Protein AF-A0AAE3EH15-F1 (afdb_monomer_lite)

pLDDT: mean 87.04, std 11.22, range [34.66, 97.31]

Radius of gyration: 12.56 Å; chains: 1; bounding box: 31×31×28 Å

Organism: NCBI:txid156

Structure (mmCIF, N/CA/C/O backbone):
data_AF-A0AAE3EH15-F1
#
_entry.id   AF-A0AAE3EH15-F1
#
loop_
_atom_site.group_PDB
_atom_site.id
_atom_site.type_symbol
_atom_site.label_atom_id
_atom_site.label_alt_id
_atom_site.label_comp_id
_atom_site.label_asym_id
_atom_site.label_entity_id
_atom_site.label_seq_id
_atom_site.pdbx_PDB_ins_code
_atom_site.Cartn_x
_atom_site.Cartn_y
_atom_site.Cartn_z
_atom_site.occupancy
_atom_site.B_iso_or_equiv
_atom_site.auth_seq_id
_atom_site.auth_comp_id
_atom_site.auth_asym_id
_atom_site.auth_atom_id
_atom_site.pdbx_PDB_model_num
ATOM 1 N N . MET A 1 1 ? -5.203 -20.581 -11.872 1.00 34.66 1 MET A N 1
ATOM 2 C CA . MET A 1 1 ? -4.231 -19.476 -11.797 1.00 34.66 1 MET A CA 1
ATOM 3 C C . MET A 1 1 ? -4.783 -18.497 -10.783 1.00 34.66 1 MET A C 1
ATOM 5 O O . MET A 1 1 ? -5.777 -17.843 -11.060 1.00 34.66 1 MET A O 1
ATOM 9 N N . THR A 1 2 ? -4.277 -18.548 -9.555 1.00 38.31 2 THR A N 1
ATOM 10 C CA . THR A 1 2 ? -4.654 -17.625 -8.480 1.00 38.31 2 THR A CA 1
ATOM 11 C C . THR A 1 2 ? -3.960 -16.307 -8.756 1.00 38.31 2 THR A C 1
ATOM 13 O O . THR A 1 2 ? -2.768 -16.160 -8.523 1.00 38.31 2 THR A O 1
ATOM 16 N N . ASP A 1 3 ? -4.718 -15.390 -9.337 1.00 47.62 3 ASP A N 1
ATOM 17 C CA . ASP A 1 3 ? -4.297 -14.065 -9.786 1.00 47.62 3 ASP A CA 1
ATOM 18 C C . ASP A 1 3 ? -4.196 -13.086 -8.595 1.00 47.62 3 ASP A C 1
ATOM 20 O O . ASP A 1 3 ? -4.781 -12.002 -8.567 1.00 47.62 3 ASP A O 1
ATOM 24 N N . THR A 1 4 ? -3.574 -13.558 -7.515 1.00 55.34 4 THR A N 1
ATOM 25 C CA . THR A 1 4 ? -3.711 -13.024 -6.160 1.00 55.34 4 THR A CA 1
ATOM 26 C C . THR A 1 4 ? -2.548 -12.100 -5.831 1.00 55.34 4 THR A C 1
ATOM 28 O O . THR A 1 4 ? -1.497 -12.579 -5.423 1.00 55.34 4 THR A O 1
ATOM 31 N N . GLY A 1 5 ? -2.751 -10.790 -5.978 1.00 66.75 5 GLY A N 1
ATOM 32 C CA . GLY A 1 5 ? -1.824 -9.785 -5.445 1.00 66.75 5 GLY A CA 1
ATOM 33 C C . GLY A 1 5 ? -1.839 -8.444 -6.171 1.00 66.75 5 GLY A C 1
ATOM 34 O O . GLY A 1 5 ? -1.662 -7.416 -5.528 1.00 66.75 5 GLY A O 1
ATOM 35 N N . ASN A 1 6 ? -2.111 -8.438 -7.480 1.00 84.75 6 ASN A N 1
ATOM 36 C CA . ASN A 1 6 ? -1.951 -7.225 -8.285 1.00 84.75 6 ASN A CA 1
ATOM 37 C C . ASN A 1 6 ? -3.075 -6.210 -8.048 1.00 84.75 6 ASN A C 1
ATOM 39 O O . ASN A 1 6 ? -4.265 -6.521 -8.173 1.00 84.75 6 ASN A O 1
ATOM 43 N N . LEU A 1 7 ? -2.679 -4.973 -7.754 1.00 86.50 7 LEU A N 1
ATOM 44 C CA . LEU A 1 7 ? -3.562 -3.845 -7.475 1.00 86.50 7 LEU A CA 1
ATOM 45 C C . LEU A 1 7 ? -3.500 -2.837 -8.626 1.00 86.50 7 LEU A C 1
ATOM 47 O O . LEU A 1 7 ? -2.947 -1.748 -8.496 1.00 86.50 7 LEU A O 1
ATOM 51 N N . THR A 1 8 ? -4.076 -3.218 -9.762 1.00 88.62 8 THR A N 1
ATOM 52 C CA . THR A 1 8 ? -4.185 -2.380 -10.965 1.00 88.62 8 THR A CA 1
ATOM 53 C C . THR A 1 8 ? -5.626 -1.926 -11.200 1.00 88.62 8 THR A C 1
ATOM 55 O O . THR A 1 8 ? -6.560 -2.481 -10.614 1.00 88.62 8 THR A O 1
ATOM 58 N N . ILE A 1 9 ? -5.838 -0.935 -12.067 1.00 87.94 9 ILE A N 1
ATOM 59 C CA . ILE A 1 9 ? -7.147 -0.340 -12.370 1.00 87.94 9 ILE A CA 1
ATOM 60 C C . ILE A 1 9 ? -8.212 -1.379 -12.749 1.00 87.94 9 ILE A C 1
ATOM 62 O O . ILE A 1 9 ? -9.357 -1.274 -12.309 1.00 87.94 9 ILE A O 1
ATOM 66 N N . ASP A 1 10 ? -7.824 -2.433 -13.467 1.00 87.19 10 ASP A N 1
ATOM 67 C CA . ASP A 1 10 ? -8.734 -3.496 -13.905 1.00 87.19 10 ASP A CA 1
ATOM 68 C C . ASP A 1 10 ? -9.209 -4.393 -12.750 1.00 87.19 10 ASP A C 1
ATOM 70 O O . ASP A 1 10 ? -10.226 -5.080 -12.855 1.00 87.19 10 ASP A O 1
ATOM 74 N N . ARG A 1 11 ? -8.483 -4.400 -11.626 1.00 84.00 11 ARG A N 1
ATOM 75 C CA . ARG A 1 11 ? -8.697 -5.326 -10.498 1.00 84.00 11 ARG A CA 1
ATOM 76 C C . ARG A 1 11 ? -9.087 -4.635 -9.202 1.00 84.00 11 ARG A C 1
ATOM 78 O O . ARG A 1 11 ? -9.716 -5.246 -8.332 1.00 84.00 11 ARG A O 1
ATOM 85 N N . VAL A 1 12 ? -8.748 -3.356 -9.073 1.00 86.81 12 VAL A N 1
ATOM 86 C CA . VAL A 1 12 ? -8.887 -2.586 -7.837 1.00 86.81 12 VAL A CA 1
ATOM 87 C C . VAL A 1 12 ? -10.337 -2.499 -7.366 1.00 86.81 12 VAL A C 1
ATOM 89 O O . VAL A 1 12 ? -10.596 -2.496 -6.165 1.00 86.81 12 VAL A O 1
ATOM 92 N N . GLN A 1 13 ? -11.305 -2.484 -8.286 1.00 84.62 13 GLN A N 1
ATOM 93 C CA . GLN A 1 13 ? -12.720 -2.369 -7.934 1.00 84.62 13 GLN A CA 1
ATOM 94 C C . GLN A 1 13 ? -13.245 -3.627 -7.225 1.00 84.62 13 GLN A C 1
ATOM 96 O O . GLN A 1 13 ? -13.977 -3.529 -6.232 1.00 84.62 13 GLN A O 1
ATOM 101 N N . SER A 1 14 ? -12.831 -4.807 -7.691 1.00 83.88 14 SER A N 1
ATOM 102 C CA . SER A 1 14 ? -13.157 -6.083 -7.048 1.00 83.88 14 SER A CA 1
ATOM 103 C C . SER A 1 14 ? -12.485 -6.187 -5.677 1.00 83.88 14 SER A C 1
ATOM 105 O O . SER A 1 14 ? -13.142 -6.532 -4.695 1.00 83.88 14 SER A O 1
ATOM 107 N N . ALA A 1 15 ? -11.210 -5.790 -5.579 1.00 83.94 15 ALA A N 1
ATOM 108 C CA . ALA A 1 15 ? -10.472 -5.762 -4.315 1.00 83.94 15 ALA A CA 1
ATOM 109 C C . ALA A 1 15 ? -11.101 -4.799 -3.292 1.00 83.94 15 ALA A C 1
ATOM 111 O O . ALA A 1 15 ? -11.307 -5.159 -2.134 1.00 83.94 15 ALA A O 1
ATOM 1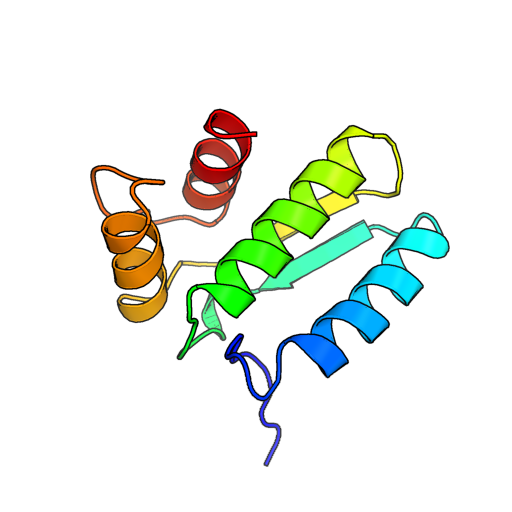12 N N . LYS A 1 16 ? -11.491 -3.594 -3.726 1.00 84.69 16 LYS A N 1
ATOM 113 C CA . LYS A 1 16 ? -12.156 -2.588 -2.887 1.00 84.69 16 LYS A CA 1
ATOM 114 C C . LYS A 1 16 ? -13.424 -3.129 -2.238 1.00 84.69 16 LYS A C 1
ATOM 116 O O . LYS A 1 16 ? -13.630 -2.913 -1.046 1.00 84.69 16 LYS A O 1
ATOM 121 N N . THR A 1 17 ? -14.266 -3.808 -3.014 1.00 83.50 17 THR A N 1
ATOM 122 C CA . THR A 1 17 ? -15.529 -4.368 -2.512 1.00 83.50 17 THR A CA 1
ATOM 123 C C . THR A 1 17 ? -15.253 -5.396 -1.415 1.00 83.50 17 THR A C 1
ATOM 125 O O . THR A 1 17 ? -15.764 -5.252 -0.306 1.00 83.50 17 THR A O 1
ATOM 128 N N . ALA A 1 18 ? -14.348 -6.345 -1.675 1.00 83.12 18 ALA A N 1
ATOM 129 C CA . ALA A 1 18 ? -13.959 -7.363 -0.701 1.00 83.12 18 ALA A CA 1
ATOM 130 C C . ALA A 1 18 ? -13.363 -6.759 0.586 1.00 83.12 18 ALA A C 1
ATOM 132 O O . ALA A 1 18 ? -13.690 -7.183 1.694 1.00 83.12 18 ALA A O 1
ATOM 133 N N . PHE A 1 19 ? -12.516 -5.733 0.473 1.00 83.25 19 PHE A N 1
ATOM 134 C CA . PHE A 1 19 ? -11.915 -5.097 1.646 1.00 83.25 19 PHE A CA 1
ATOM 135 C C . PHE A 1 19 ? -12.927 -4.321 2.491 1.00 83.25 19 PHE A C 1
ATOM 137 O O . PHE A 1 19 ? -12.876 -4.391 3.720 1.00 83.25 19 PHE A O 1
ATOM 144 N N . LEU A 1 20 ? -13.866 -3.610 1.862 1.00 79.12 20 LEU A N 1
ATOM 145 C CA . LEU A 1 20 ? -14.918 -2.897 2.586 1.00 79.12 20 LEU A CA 1
ATOM 146 C C . LEU A 1 20 ? -15.844 -3.861 3.333 1.00 79.12 20 LEU A C 1
ATOM 148 O O . LEU A 1 20 ? -16.227 -3.567 4.464 1.00 79.12 20 LEU A O 1
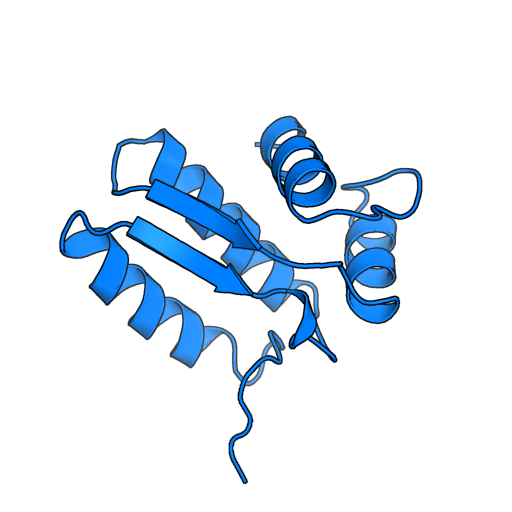ATOM 152 N N . GLU A 1 21 ? -16.149 -5.027 2.758 1.00 82.62 21 GLU A N 1
ATOM 153 C CA . GLU A 1 21 ? -16.902 -6.077 3.451 1.00 82.62 21 GLU A CA 1
ATOM 154 C C . GLU A 1 21 ? -16.177 -6.535 4.725 1.00 82.62 21 GLU A C 1
ATOM 156 O O . GLU A 1 21 ? -16.780 -6.558 5.802 1.00 82.62 21 GLU A O 1
ATOM 161 N N . VAL A 1 22 ? -14.866 -6.799 4.650 1.00 81.69 22 VAL A N 1
ATOM 162 C CA . VAL A 1 22 ? -14.055 -7.189 5.818 1.00 81.69 22 VAL A CA 1
ATOM 163 C C . VAL A 1 22 ? -14.031 -6.090 6.887 1.00 81.69 22 VAL A C 1
ATOM 165 O O . VAL A 1 22 ? -14.267 -6.371 8.067 1.00 81.69 22 VAL A O 1
ATOM 168 N N . LEU A 1 23 ? -13.787 -4.837 6.493 1.00 77.81 23 LEU A N 1
ATOM 169 C CA . LEU A 1 23 ? -13.705 -3.709 7.428 1.00 77.81 23 LEU A CA 1
ATOM 170 C C . LEU A 1 23 ? -15.059 -3.374 8.066 1.00 77.81 23 LEU A C 1
ATOM 172 O O . LEU A 1 23 ? -15.114 -3.056 9.256 1.00 77.81 23 LEU A O 1
ATOM 176 N N . SER A 1 24 ? -16.162 -3.504 7.321 1.00 78.38 24 SER A N 1
ATOM 177 C CA . SER A 1 24 ? -17.521 -3.280 7.840 1.00 78.38 24 SER A CA 1
ATOM 178 C C . SER A 1 24 ? -17.885 -4.242 8.977 1.00 78.38 24 SER A C 1
ATOM 180 O O . SER A 1 24 ? -18.589 -3.867 9.915 1.00 78.38 24 SER A O 1
ATOM 182 N N . ALA A 1 25 ? -17.314 -5.450 8.967 1.00 80.00 25 ALA A N 1
ATOM 183 C CA . ALA A 1 25 ? -17.462 -6.436 10.031 1.00 80.00 25 ALA A CA 1
ATOM 184 C C . ALA A 1 25 ? -16.595 -6.138 11.277 1.00 80.00 25 ALA A C 1
ATOM 186 O O . ALA A 1 25 ? -16.472 -7.001 12.149 1.00 80.00 25 ALA A O 1
ATOM 187 N N . LYS A 1 26 ? -15.977 -4.945 11.368 1.00 70.31 26 LYS A N 1
ATOM 188 C CA . LYS A 1 26 ? -15.013 -4.527 12.408 1.00 70.31 26 LYS A CA 1
ATOM 189 C C . LYS A 1 26 ? -13.841 -5.500 12.583 1.00 70.31 26 LYS A C 1
ATOM 191 O O . LYS A 1 26 ? -13.287 -5.627 13.676 1.00 70.31 26 LYS A O 1
ATOM 196 N N . ARG A 1 27 ? -13.470 -6.209 11.516 1.00 75.62 27 ARG A N 1
ATOM 197 C CA . ARG A 1 27 ? -12.340 -7.142 11.518 1.00 75.62 27 ARG A CA 1
ATOM 198 C C . ARG A 1 27 ? -11.032 -6.411 11.219 1.00 75.62 27 ARG A C 1
ATOM 200 O O . ARG A 1 27 ? -11.031 -5.278 10.735 1.00 75.62 27 ARG A O 1
ATOM 207 N N . SER A 1 28 ? -9.924 -7.075 11.531 1.00 84.56 28 SER A N 1
ATOM 208 C CA . SER A 1 28 ? -8.596 -6.659 11.082 1.00 84.56 28 SER A CA 1
ATOM 209 C C . SER A 1 28 ? -8.338 -7.195 9.676 1.00 84.56 28 SER A C 1
ATOM 211 O O . SER A 1 28 ? -8.650 -8.353 9.395 1.00 84.56 28 SER A O 1
ATOM 213 N N . LEU A 1 29 ? -7.761 -6.362 8.818 1.00 87.25 29 LEU A N 1
ATOM 214 C CA . LEU A 1 29 ? -7.287 -6.707 7.486 1.00 87.25 29 LEU A CA 1
ATOM 215 C C . LEU A 1 29 ? -5.759 -6.590 7.479 1.00 87.25 29 LEU A C 1
ATOM 217 O O . LEU A 1 29 ? -5.230 -5.498 7.667 1.00 87.25 29 LEU A O 1
ATOM 221 N N . GLU A 1 30 ? -5.069 -7.705 7.263 1.00 89.38 30 GLU A N 1
ATOM 222 C CA . GLU A 1 30 ? -3.623 -7.735 7.029 1.00 89.38 30 GLU A CA 1
ATOM 223 C C . GLU A 1 30 ? -3.386 -8.009 5.540 1.00 89.38 30 GLU A C 1
ATOM 225 O O . GLU A 1 30 ? -3.875 -9.011 5.013 1.00 89.38 30 GLU A O 1
ATOM 230 N N . LEU A 1 31 ? -2.685 -7.107 4.851 1.00 88.38 31 LEU A N 1
ATOM 231 C CA . LEU A 1 31 ? -2.369 -7.238 3.427 1.00 88.38 31 LEU A CA 1
ATOM 232 C C . LEU A 1 31 ? -0.903 -7.629 3.247 1.00 88.38 31 LEU A C 1
ATOM 234 O O . LEU A 1 31 ? -0.007 -6.886 3.643 1.00 88.38 31 LEU A O 1
ATOM 238 N N . ASP A 1 32 ? -0.656 -8.779 2.620 1.00 89.75 32 ASP A N 1
ATOM 239 C CA . ASP A 1 32 ? 0.699 -9.189 2.247 1.00 89.75 32 ASP A CA 1
ATOM 240 C C . ASP A 1 32 ? 1.121 -8.485 0.954 1.00 89.75 32 ASP A C 1
ATOM 242 O O . ASP A 1 32 ? 0.607 -8.784 -0.126 1.00 89.75 32 ASP A O 1
ATOM 246 N N . ILE A 1 33 ? 2.050 -7.537 1.067 1.00 90.94 33 ILE A N 1
ATOM 247 C CA . ILE A 1 33 ? 2.535 -6.748 -0.072 1.00 90.94 33 ILE A CA 1
ATOM 248 C C . ILE A 1 33 ? 3.658 -7.451 -0.842 1.00 90.94 33 ILE A C 1
ATOM 250 O O . ILE A 1 33 ? 3.992 -7.021 -1.942 1.00 90.94 33 ILE A O 1
ATOM 254 N N . THR A 1 34 ? 4.195 -8.559 -0.320 1.00 89.50 34 THR A N 1
ATOM 255 C CA . THR A 1 34 ? 5.238 -9.346 -1.003 1.00 89.50 34 THR A CA 1
ATOM 256 C C . THR A 1 34 ? 4.708 -9.973 -2.289 1.00 89.50 34 THR A C 1
ATOM 258 O O . THR A 1 34 ? 5.445 -10.135 -3.254 1.00 89.50 34 THR A O 1
ATOM 261 N N . ALA A 1 35 ? 3.418 -10.320 -2.304 1.00 82.56 35 ALA A N 1
ATOM 262 C CA . ALA A 1 35 ? 2.739 -10.909 -3.456 1.00 82.56 35 ALA A CA 1
ATOM 263 C C . ALA A 1 35 ? 2.247 -9.861 -4.474 1.00 82.56 35 ALA A C 1
ATOM 265 O O . ALA A 1 35 ? 1.667 -10.222 -5.495 1.00 82.56 35 ALA A O 1
ATOM 266 N N . CYS A 1 36 ? 2.432 -8.567 -4.194 1.00 87.69 36 CYS A N 1
ATOM 267 C CA . CYS A 1 36 ? 2.010 -7.487 -5.079 1.00 87.69 36 CYS A CA 1
ATOM 268 C C . CYS A 1 36 ? 3.104 -7.218 -6.121 1.00 87.69 36 CYS A C 1
ATOM 270 O O . CYS A 1 36 ? 3.961 -6.347 -5.947 1.00 87.69 36 CYS A O 1
ATOM 272 N N . GLU A 1 37 ? 3.100 -8.010 -7.192 1.00 86.06 37 GLU A N 1
ATOM 273 C CA . GLU A 1 37 ? 4.051 -7.864 -8.300 1.00 86.06 37 GLU A CA 1
ATOM 274 C C . GLU A 1 37 ? 3.753 -6.616 -9.135 1.00 86.06 37 GLU A C 1
ATOM 276 O O . GLU A 1 37 ? 4.676 -5.952 -9.604 1.00 86.06 37 GLU A O 1
ATOM 281 N N . GLU A 1 38 ? 2.473 -6.256 -9.264 1.00 88.56 38 GLU A N 1
ATOM 282 C CA . GLU A 1 38 ? 2.034 -5.065 -9.987 1.00 88.56 38 GLU A CA 1
ATOM 283 C C . GLU A 1 38 ? 1.060 -4.223 -9.162 1.00 88.56 38 GLU A C 1
ATOM 285 O O . GLU A 1 38 ? 0.060 -4.706 -8.625 1.00 88.56 38 GLU A O 1
ATOM 290 N N . ILE A 1 39 ? 1.315 -2.921 -9.136 1.00 92.69 39 ILE A N 1
ATOM 291 C CA . ILE A 1 39 ? 0.422 -1.909 -8.582 1.00 92.69 39 ILE A CA 1
ATOM 292 C C . ILE A 1 39 ? 0.442 -0.694 -9.502 1.00 92.69 39 ILE A C 1
ATOM 294 O O . ILE A 1 39 ? 1.449 -0.416 -10.148 1.00 92.69 39 ILE A O 1
ATOM 298 N N . ASP A 1 40 ? -0.670 0.028 -9.571 1.00 94.19 40 ASP A N 1
ATOM 299 C CA . ASP A 1 40 ? -0.741 1.341 -10.205 1.00 94.19 40 ASP A CA 1
ATOM 300 C C . ASP A 1 40 ? -1.305 2.395 -9.240 1.00 94.19 40 ASP A C 1
ATOM 302 O O . ASP A 1 40 ? -1.557 2.135 -8.059 1.00 94.19 40 ASP A O 1
ATOM 306 N N . LEU A 1 41 ? -1.509 3.617 -9.737 1.00 93.00 41 LEU A N 1
ATOM 307 C CA . LEU A 1 41 ? -2.064 4.710 -8.938 1.00 93.00 41 LEU A CA 1
ATOM 308 C C . LEU A 1 41 ? -3.463 4.400 -8.381 1.00 93.00 41 LEU A C 1
ATOM 310 O O . LEU A 1 41 ? -3.794 4.861 -7.288 1.00 93.00 41 LEU A O 1
ATOM 314 N N . SER A 1 42 ? -4.269 3.601 -9.083 1.00 92.69 42 SER A N 1
ATOM 315 C CA . SER A 1 42 ? -5.586 3.180 -8.598 1.00 92.69 42 SER A CA 1
ATOM 316 C C . SER A 1 42 ? -5.434 2.242 -7.402 1.00 92.69 42 SER A C 1
ATOM 318 O O . SER A 1 42 ? -6.114 2.406 -6.386 1.00 92.69 42 SER A O 1
ATOM 320 N N . GLY A 1 43 ? -4.503 1.289 -7.491 1.00 92.81 43 GLY A N 1
ATOM 321 C CA . GLY A 1 43 ? -4.139 0.416 -6.378 1.00 92.81 43 GLY A CA 1
ATOM 322 C C . GLY A 1 43 ? -3.624 1.187 -5.167 1.00 92.81 43 GLY A C 1
ATOM 323 O O . GLY A 1 43 ? -4.095 0.968 -4.050 1.00 92.81 43 GLY A O 1
ATOM 324 N N . LEU A 1 44 ? -2.728 2.153 -5.383 1.00 94.00 44 LEU A N 1
ATOM 325 C CA . LEU A 1 44 ? -2.238 3.025 -4.315 1.00 94.00 44 LEU A CA 1
ATOM 326 C C . LEU A 1 44 ? -3.387 3.806 -3.661 1.00 94.00 44 LEU A C 1
ATOM 328 O O . LEU A 1 44 ? -3.496 3.830 -2.435 1.00 94.00 44 LEU A O 1
ATOM 332 N N . GLN A 1 45 ? -4.291 4.384 -4.456 1.00 92.81 45 GLN A N 1
ATOM 333 C CA . GLN A 1 45 ? -5.467 5.092 -3.945 1.00 92.81 45 GLN A CA 1
ATOM 334 C C . GLN A 1 45 ? -6.349 4.188 -3.071 1.00 92.81 45 GLN A C 1
ATOM 336 O O . GLN A 1 45 ? -6.896 4.648 -2.059 1.00 92.81 45 GLN A O 1
ATOM 341 N N . LEU A 1 46 ? -6.494 2.909 -3.431 1.00 91.44 46 LEU A N 1
ATOM 342 C CA . LEU A 1 46 ? -7.200 1.938 -2.603 1.00 91.44 46 LEU A CA 1
ATOM 343 C C . LEU A 1 46 ? -6.493 1.749 -1.257 1.00 91.44 46 LEU A C 1
ATOM 345 O O . LEU A 1 46 ? -7.141 1.906 -0.225 1.00 91.44 46 LEU A O 1
ATOM 349 N N . LEU A 1 47 ? -5.185 1.485 -1.244 1.00 91.75 47 LEU A N 1
ATOM 350 C CA . LEU A 1 47 ? -4.419 1.287 -0.005 1.00 91.75 47 LEU A CA 1
ATOM 351 C C . LEU A 1 47 ? -4.490 2.505 0.927 1.00 91.75 47 LEU A C 1
ATOM 353 O O . LEU A 1 47 ? -4.789 2.363 2.114 1.00 91.75 47 LEU A O 1
ATOM 357 N N . VAL A 1 48 ? -4.316 3.706 0.371 1.00 92.44 48 VAL A N 1
ATOM 358 C CA . VAL A 1 48 ? -4.491 4.989 1.071 1.00 92.44 48 VAL A CA 1
ATOM 359 C C . VAL A 1 48 ? -5.895 5.081 1.681 1.00 92.44 48 VAL A C 1
ATOM 361 O O . VAL A 1 48 ? -6.062 5.438 2.848 1.00 92.44 48 VAL A O 1
ATOM 364 N N . SER A 1 49 ? -6.925 4.708 0.917 1.00 89.56 49 SER A N 1
ATOM 365 C CA . SER A 1 49 ? -8.315 4.745 1.380 1.00 89.56 49 SER A CA 1
ATOM 366 C C . SER A 1 49 ? -8.588 3.758 2.518 1.00 89.56 49 SER A C 1
ATOM 368 O O . SER A 1 49 ? -9.337 4.096 3.438 1.00 89.56 49 SER A O 1
ATOM 370 N N . LEU A 1 50 ? -7.990 2.563 2.485 1.00 88.88 50 LEU A N 1
ATOM 371 C CA . LEU A 1 50 ? -8.117 1.562 3.548 1.00 88.88 50 LEU A CA 1
ATOM 372 C C . LEU A 1 50 ? -7.452 2.041 4.838 1.00 88.88 50 LEU A C 1
ATOM 374 O O . LEU A 1 50 ? -8.084 2.019 5.894 1.00 88.88 50 LEU A O 1
ATOM 378 N N . LEU A 1 51 ? -6.214 2.537 4.750 1.00 90.19 51 LEU A N 1
ATOM 379 C CA . LEU A 1 51 ? -5.496 3.071 5.906 1.00 90.19 51 LEU A CA 1
ATOM 380 C C . LEU A 1 51 ? -6.248 4.248 6.530 1.00 90.19 51 LEU A C 1
ATOM 382 O O . LEU A 1 51 ? -6.492 4.237 7.736 1.00 90.19 51 LEU A O 1
ATOM 386 N N . ARG A 1 52 ? -6.735 5.194 5.720 1.00 89.19 52 ARG A N 1
ATOM 387 C CA . ARG A 1 52 ? -7.581 6.296 6.203 1.00 89.19 52 ARG A CA 1
ATOM 388 C C . ARG A 1 52 ? -8.844 5.800 6.906 1.00 89.19 52 ARG A C 1
ATOM 390 O O . ARG A 1 52 ? -9.199 6.316 7.960 1.00 89.19 52 ARG A O 1
ATOM 397 N N . SER A 1 53 ? -9.502 4.781 6.352 1.00 84.31 53 SER A N 1
ATOM 398 C CA . SER A 1 53 ?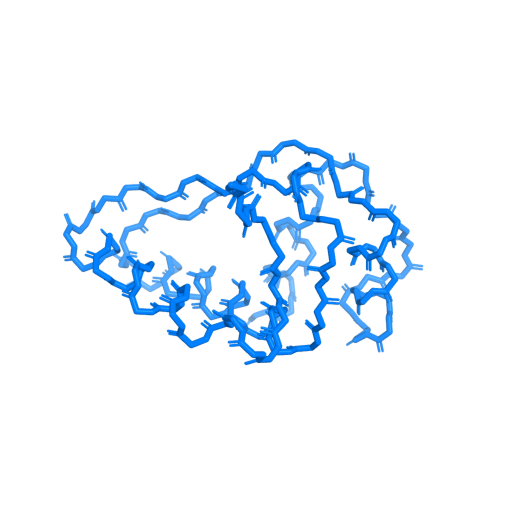 -10.705 4.191 6.959 1.00 84.31 53 SER A CA 1
ATOM 399 C C . SER A 1 53 ? -10.398 3.499 8.292 1.00 84.31 53 SER A C 1
ATOM 401 O O . SER A 1 53 ? -11.228 3.509 9.199 1.00 84.31 53 SER A O 1
ATOM 403 N N . SER A 1 54 ? -9.202 2.931 8.453 1.00 84.25 54 SER A N 1
ATOM 404 C CA . SER A 1 54 ? -8.784 2.339 9.728 1.00 84.25 54 SER A CA 1
ATOM 405 C C . SER A 1 54 ? -8.547 3.397 10.814 1.00 84.25 54 SER A C 1
ATOM 407 O O . SER A 1 54 ? -8.902 3.183 11.973 1.00 84.25 54 SER A O 1
ATOM 409 N N . LEU A 1 55 ? -8.046 4.584 10.440 1.00 82.94 55 LEU A N 1
ATOM 410 C CA . LEU A 1 55 ? -7.842 5.706 11.365 1.00 82.94 55 LEU A CA 1
ATOM 411 C C . LEU A 1 55 ? -9.169 6.272 11.895 1.00 82.94 55 LEU A C 1
ATOM 413 O O . LEU A 1 55 ? -9.233 6.703 13.043 1.00 82.94 55 LEU A O 1
ATOM 417 N N . SER A 1 56 ? -10.248 6.217 11.105 1.00 80.06 56 SER A N 1
ATOM 418 C CA . SER A 1 56 ? -11.585 6.653 11.534 1.00 80.06 56 SER A CA 1
ATOM 419 C C . SER A 1 56 ? -12.341 5.627 12.397 1.00 80.06 56 SER A C 1
ATOM 421 O O . SER A 1 56 ? -13.526 5.812 12.669 1.00 80.06 56 SER A O 1
ATOM 423 N N . GLY A 1 57 ? -11.685 4.545 12.836 1.00 72.31 57 GLY A N 1
ATOM 424 C CA . GLY A 1 57 ? -12.251 3.543 13.752 1.00 72.31 57 GLY A CA 1
ATOM 425 C C . GLY A 1 57 ? -12.996 2.384 13.077 1.00 72.31 57 GLY A C 1
ATOM 426 O O . GLY A 1 57 ? -13.602 1.553 13.760 1.00 72.31 57 GLY A O 1
ATOM 427 N N . SER A 1 58 ? -12.943 2.294 11.748 1.00 66.25 58 SER A N 1
ATOM 428 C CA . SER A 1 58 ? -13.510 1.195 10.954 1.00 66.25 58 SER A CA 1
ATOM 429 C C . SER A 1 58 ? -12.488 0.060 10.807 1.00 66.25 58 SER A C 1
ATOM 431 O O . SER A 1 58 ? -11.818 -0.061 9.786 1.00 66.25 58 SER A O 1
ATOM 433 N N . GLY A 1 59 ? -12.348 -0.767 11.848 1.00 75.56 59 GLY A N 1
ATOM 434 C CA . GLY A 1 59 ? -11.426 -1.912 11.842 1.00 75.56 59 GLY A CA 1
ATOM 435 C C . GLY A 1 59 ? -9.945 -1.516 11.889 1.00 75.56 59 GLY A C 1
ATOM 436 O O . GLY A 1 59 ? -9.598 -0.349 12.053 1.00 75.56 59 GLY A O 1
ATOM 437 N N . LYS A 1 60 ? -9.055 -2.508 11.788 1.00 86.31 60 LYS A N 1
ATOM 438 C CA . LYS A 1 60 ? -7.599 -2.295 11.718 1.00 86.31 60 LYS A CA 1
ATOM 439 C C . LYS A 1 60 ? -7.091 -2.729 10.351 1.00 86.31 60 LYS A C 1
ATOM 441 O O . LYS A 1 60 ? -7.480 -3.792 9.883 1.00 86.31 60 LYS A O 1
ATOM 446 N N . VAL A 1 61 ? -6.222 -1.929 9.745 1.00 89.62 61 VAL A N 1
ATOM 447 C CA . VAL A 1 61 ? -5.515 -2.283 8.510 1.00 89.62 61 VAL A CA 1
ATOM 448 C C . VAL A 1 61 ? -4.025 -2.281 8.812 1.00 89.62 61 VAL A C 1
ATOM 450 O O . VAL A 1 61 ? -3.530 -1.313 9.389 1.00 89.62 61 VAL A O 1
ATOM 453 N N . SER A 1 62 ? -3.343 -3.355 8.431 1.00 90.56 62 SER A N 1
ATOM 454 C CA . SER A 1 62 ? -1.886 -3.462 8.462 1.00 90.56 62 SER A CA 1
ATOM 455 C C . SER A 1 62 ? -1.366 -4.119 7.190 1.00 90.56 62 SER A C 1
ATOM 457 O O . SER A 1 62 ? -2.100 -4.799 6.467 1.00 90.56 62 SER A O 1
ATOM 459 N N . PHE A 1 63 ? -0.091 -3.910 6.914 1.00 93.06 63 PHE A N 1
ATOM 460 C CA . PHE A 1 63 ? 0.656 -4.537 5.846 1.00 93.06 63 PHE A CA 1
ATOM 461 C C . PHE A 1 63 ? 1.643 -5.539 6.443 1.00 93.06 63 PHE A C 1
ATOM 463 O O . PHE A 1 63 ? 2.108 -5.394 7.572 1.00 93.06 63 PHE A O 1
ATOM 470 N N . ARG A 1 64 ? 1.979 -6.564 5.665 1.00 94.25 64 ARG A N 1
ATOM 471 C CA . ARG A 1 64 ? 3.018 -7.537 5.994 1.00 94.25 64 ARG A CA 1
ATOM 472 C C . ARG A 1 64 ? 3.910 -7.757 4.785 1.00 94.25 64 ARG A C 1
ATOM 474 O O . ARG A 1 64 ? 3.436 -7.726 3.653 1.00 94.25 64 ARG A O 1
ATOM 481 N N . GLY A 1 65 ? 5.178 -8.057 5.038 1.00 93.69 65 GLY A N 1
ATOM 482 C CA . GLY A 1 65 ? 6.123 -8.445 4.001 1.00 93.69 65 GLY A CA 1
ATOM 483 C C . GLY A 1 65 ? 6.978 -7.287 3.510 1.00 93.69 65 GLY A C 1
ATOM 484 O O . GLY A 1 65 ? 7.092 -6.261 4.181 1.00 93.69 65 GLY A O 1
ATOM 485 N N . ALA A 1 66 ? 7.615 -7.476 2.356 1.00 94.50 66 ALA A N 1
ATOM 486 C CA . ALA A 1 66 ? 8.499 -6.482 1.758 1.00 94.50 66 ALA A CA 1
ATOM 487 C C . ALA A 1 66 ? 7.877 -5.928 0.468 1.00 94.50 66 ALA A C 1
ATOM 489 O O . ALA A 1 66 ? 7.373 -6.715 -0.338 1.00 94.50 66 ALA A O 1
ATOM 490 N N . PRO A 1 67 ? 7.906 -4.602 0.247 1.00 94.50 67 PRO A N 1
ATOM 491 C CA . PRO A 1 67 ? 7.437 -4.028 -1.006 1.00 94.50 67 PRO A CA 1
ATOM 492 C C . PRO A 1 67 ? 8.326 -4.479 -2.167 1.00 94.50 67 PRO A C 1
ATOM 494 O O . PRO A 1 67 ? 9.556 -4.483 -2.071 1.00 94.50 67 PRO A O 1
ATOM 497 N N . THR A 1 68 ? 7.698 -4.819 -3.288 1.00 93.56 68 THR A N 1
ATOM 498 C CA . THR A 1 68 ? 8.402 -5.098 -4.542 1.00 93.56 68 THR A CA 1
ATOM 499 C C . THR A 1 68 ? 8.984 -3.812 -5.142 1.00 93.56 68 THR A C 1
ATOM 501 O O . THR A 1 68 ? 8.621 -2.693 -4.761 1.00 93.56 68 THR A O 1
ATOM 504 N N . GLU A 1 69 ? 9.892 -3.945 -6.112 1.00 93.44 69 GLU A N 1
ATOM 505 C CA . GLU A 1 69 ? 10.429 -2.790 -6.845 1.00 93.44 69 GLU A CA 1
ATOM 506 C C . GLU A 1 69 ? 9.321 -2.003 -7.556 1.00 93.44 69 GLU A C 1
ATOM 508 O O . GLU A 1 69 ? 9.306 -0.775 -7.490 1.00 93.44 69 GLU A O 1
ATOM 513 N N . ALA A 1 70 ? 8.351 -2.700 -8.159 1.00 90.38 70 ALA A N 1
ATOM 514 C CA . ALA A 1 70 ? 7.186 -2.086 -8.793 1.00 90.38 70 ALA A CA 1
ATOM 515 C C . ALA A 1 70 ? 6.352 -1.275 -7.790 1.00 90.38 70 ALA A C 1
ATOM 517 O O . ALA A 1 70 ? 5.938 -0.150 -8.077 1.00 90.38 70 ALA A O 1
ATOM 518 N N . PHE A 1 71 ? 6.169 -1.803 -6.578 1.00 94.06 71 PHE A N 1
ATOM 519 C CA . PHE A 1 71 ? 5.452 -1.113 -5.511 1.00 94.06 71 PHE A CA 1
ATOM 520 C C . PHE A 1 71 ? 6.148 0.181 -5.081 1.00 94.06 71 PHE A C 1
ATOM 522 O O . PHE A 1 71 ? 5.527 1.245 -5.017 1.00 94.06 71 PHE A O 1
ATOM 529 N N . ASN A 1 72 ? 7.460 0.107 -4.852 1.00 96.06 72 ASN A N 1
ATOM 530 C CA . ASN A 1 72 ? 8.277 1.275 -4.537 1.00 96.06 72 ASN A CA 1
ATOM 531 C C . ASN A 1 72 ? 8.292 2.301 -5.679 1.00 96.06 72 ASN A C 1
ATOM 533 O O . ASN A 1 72 ? 8.214 3.501 -5.419 1.00 96.06 72 ASN A O 1
ATOM 537 N N . ALA A 1 73 ? 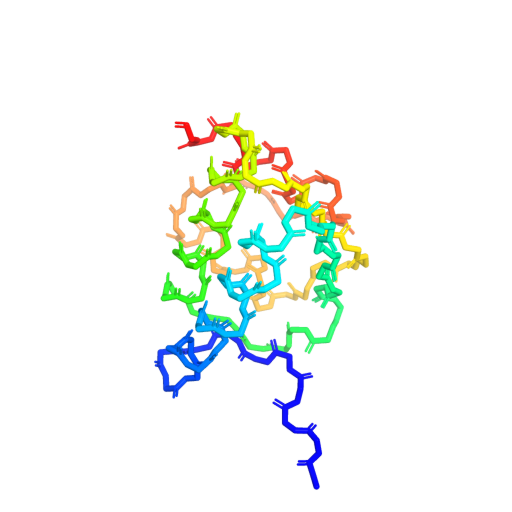8.343 1.856 -6.936 1.00 95.50 73 ALA A N 1
ATOM 538 C CA . ALA A 1 73 ? 8.317 2.743 -8.096 1.00 95.50 73 ALA A CA 1
ATOM 539 C C . ALA A 1 73 ? 7.026 3.574 -8.158 1.00 95.50 73 ALA A C 1
ATOM 541 O O . ALA A 1 73 ? 7.080 4.774 -8.440 1.00 95.50 73 ALA A O 1
ATOM 542 N N . VAL A 1 74 ? 5.873 2.978 -7.839 1.00 96.44 74 VAL A N 1
ATOM 543 C CA . VAL A 1 74 ? 4.594 3.704 -7.787 1.00 96.44 74 VAL A CA 1
ATOM 544 C C . VAL A 1 74 ? 4.555 4.704 -6.638 1.00 96.44 74 VAL A C 1
ATOM 546 O O . VAL A 1 74 ? 4.152 5.844 -6.855 1.00 96.44 74 VAL A O 1
ATOM 549 N N . LEU A 1 75 ? 5.012 4.326 -5.442 1.00 95.50 75 LEU A N 1
ATOM 550 C CA . LEU A 1 75 ? 5.094 5.242 -4.297 1.00 95.50 75 LEU A CA 1
ATOM 551 C C . LEU A 1 75 ? 6.003 6.448 -4.580 1.00 95.50 75 LEU A C 1
ATOM 553 O O . LEU A 1 75 ? 5.635 7.576 -4.250 1.00 95.50 75 LEU 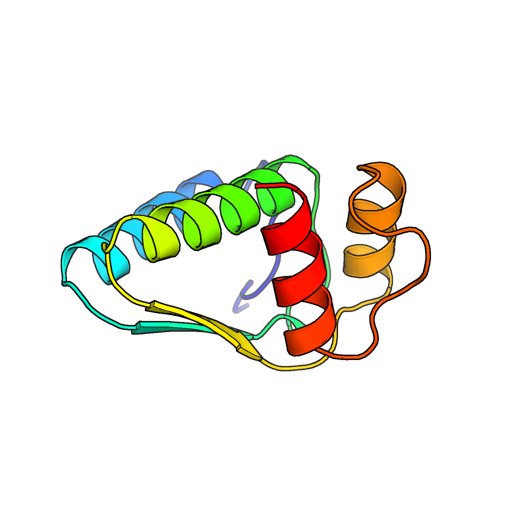A O 1
ATOM 557 N N . LEU A 1 76 ? 7.164 6.218 -5.206 1.00 96.38 76 LEU A N 1
ATOM 558 C CA . LEU A 1 76 ? 8.094 7.272 -5.630 1.00 96.38 76 LEU A CA 1
ATOM 559 C C . LEU A 1 76 ? 7.438 8.192 -6.662 1.00 96.38 76 LEU A C 1
ATOM 561 O O . LEU A 1 76 ? 7.451 9.411 -6.513 1.00 96.38 76 LEU A O 1
ATOM 565 N N . THR A 1 77 ? 6.815 7.608 -7.688 1.00 95.12 77 THR A N 1
ATOM 566 C CA . THR A 1 77 ? 6.142 8.358 -8.762 1.00 95.12 77 THR A CA 1
ATOM 567 C C . THR A 1 77 ? 4.984 9.200 -8.227 1.00 95.12 77 THR A C 1
ATOM 569 O O . THR A 1 77 ? 4.757 10.313 -8.693 1.00 95.12 77 THR A O 1
ATOM 572 N N . ALA A 1 78 ? 4.264 8.690 -7.227 1.00 94.69 78 ALA A N 1
ATOM 573 C CA . ALA A 1 78 ? 3.171 9.393 -6.566 1.00 94.69 78 ALA A CA 1
ATOM 574 C C . ALA A 1 78 ? 3.637 10.438 -5.533 1.00 94.69 78 ALA A C 1
ATOM 576 O O . ALA A 1 78 ? 2.797 11.136 -4.969 1.00 94.69 78 ALA A O 1
ATOM 577 N N . GLY A 1 79 ? 4.944 10.545 -5.261 1.00 94.81 79 GLY A N 1
ATOM 578 C CA . GLY A 1 79 ? 5.494 11.472 -4.269 1.00 94.81 79 GLY A CA 1
ATOM 579 C C . GLY A 1 79 ? 5.182 11.099 -2.815 1.00 94.81 79 GLY A C 1
ATOM 580 O O . GLY A 1 79 ? 5.223 11.964 -1.946 1.00 94.81 79 GLY A O 1
ATOM 581 N N . VAL A 1 80 ? 4.853 9.832 -2.540 1.00 95.31 80 VAL A N 1
ATOM 582 C CA . VAL A 1 80 ? 4.577 9.337 -1.177 1.00 95.31 80 VAL A CA 1
ATOM 583 C C . VAL A 1 80 ? 5.873 9.058 -0.414 1.00 95.31 80 VAL A C 1
ATOM 585 O O . VAL A 1 80 ? 5.937 9.226 0.803 1.00 95.31 80 VAL A O 1
ATOM 588 N N . ILE A 1 81 ? 6.913 8.622 -1.127 1.00 96.31 81 ILE A N 1
ATOM 589 C CA . ILE A 1 81 ? 8.237 8.335 -0.569 1.00 96.31 81 ILE A CA 1
ATOM 590 C C . ILE A 1 81 ? 9.315 9.062 -1.368 1.00 96.31 81 ILE A C 1
ATOM 592 O O . ILE A 1 81 ? 9.153 9.315 -2.557 1.00 96.31 81 ILE A O 1
ATOM 596 N N . GLU A 1 82 ? 10.434 9.357 -0.712 1.00 95.25 82 GLU A N 1
ATOM 597 C CA . GLU A 1 82 ? 11.629 9.948 -1.338 1.00 95.25 82 GLU A CA 1
ATOM 598 C C . GLU A 1 82 ? 12.719 8.899 -1.611 1.00 95.25 82 GLU A C 1
ATOM 600 O O . GLU A 1 82 ? 13.640 9.123 -2.395 1.00 95.25 82 GLU A O 1
ATOM 605 N N . SER A 1 83 ? 12.623 7.738 -0.963 1.00 96.25 83 SER A N 1
ATOM 606 C CA . SER A 1 83 ? 13.535 6.610 -1.114 1.00 96.25 83 SER A CA 1
ATOM 607 C C . SER A 1 83 ? 12.777 5.289 -0.941 1.00 96.25 83 SER A C 1
ATOM 609 O O . SER A 1 83 ? 11.754 5.278 -0.254 1.00 96.25 83 SER A O 1
ATOM 611 N N . PRO A 1 84 ? 13.240 4.183 -1.560 1.00 97.31 84 PRO A N 1
ATOM 612 C CA . PRO A 1 84 ? 12.550 2.897 -1.486 1.00 97.31 84 PRO A CA 1
ATOM 613 C C . PRO A 1 84 ? 12.392 2.387 -0.051 1.00 97.31 84 PRO A C 1
ATOM 615 O O . PRO A 1 84 ? 13.366 2.329 0.704 1.00 97.31 84 PRO A O 1
ATOM 618 N N . CYS A 1 85 ? 11.180 1.949 0.283 1.00 97.12 85 CYS A N 1
ATOM 619 C CA . CYS A 1 85 ? 10.889 1.228 1.513 1.00 97.12 85 CYS A CA 1
ATOM 620 C C . CYS A 1 85 ? 11.397 -0.217 1.423 1.00 97.12 85 CYS A C 1
ATOM 622 O O . CYS A 1 85 ? 11.431 -0.823 0.348 1.00 97.12 85 CYS A O 1
ATOM 624 N N . ARG A 1 86 ? 11.764 -0.782 2.570 1.00 96.56 86 ARG A N 1
ATOM 625 C CA . ARG A 1 86 ? 12.264 -2.152 2.743 1.00 96.56 86 ARG A CA 1
ATOM 626 C C . ARG A 1 86 ? 11.304 -3.033 3.528 1.00 96.56 86 ARG A C 1
ATOM 628 O O . ARG A 1 86 ? 11.358 -4.251 3.378 1.00 96.56 86 ARG A O 1
ATOM 635 N N . THR A 1 87 ? 10.443 -2.440 4.350 1.00 96.88 87 THR A N 1
ATOM 636 C CA . THR A 1 87 ? 9.481 -3.175 5.177 1.00 96.88 87 THR A CA 1
ATOM 637 C C . THR A 1 87 ? 8.064 -2.648 4.997 1.00 96.88 87 THR A C 1
ATOM 639 O O . THR A 1 87 ? 7.845 -1.516 4.559 1.00 96.88 87 THR A O 1
ATOM 642 N N . ALA A 1 88 ? 7.088 -3.487 5.334 1.00 95.12 88 ALA A N 1
ATOM 643 C CA . ALA A 1 88 ? 5.683 -3.114 5.379 1.00 95.12 88 ALA A CA 1
ATOM 644 C C . ALA A 1 88 ? 5.417 -1.953 6.350 1.00 95.12 88 ALA A C 1
ATOM 646 O O . ALA A 1 88 ? 4.633 -1.062 6.029 1.00 95.12 88 ALA A O 1
ATOM 647 N N . GLU A 1 89 ? 6.103 -1.921 7.494 1.00 95.69 89 GLU A N 1
ATOM 648 C CA . GLU A 1 89 ? 5.981 -0.848 8.481 1.00 95.69 89 GLU A CA 1
ATOM 649 C C . GLU A 1 89 ? 6.421 0.501 7.900 1.00 95.69 89 GLU A C 1
ATOM 651 O O . GLU A 1 89 ? 5.704 1.488 8.046 1.00 95.69 89 GLU A O 1
ATOM 656 N N . GLU A 1 90 ? 7.541 0.542 7.168 1.00 96.81 90 GLU A N 1
ATOM 657 C CA . GLU A 1 90 ? 7.989 1.766 6.493 1.00 96.81 90 GLU A CA 1
ATOM 658 C C . GLU A 1 90 ? 6.947 2.252 5.475 1.00 96.81 90 GLU A C 1
ATOM 660 O O . GLU A 1 90 ? 6.637 3.442 5.426 1.00 96.81 90 GLU A O 1
ATOM 665 N N . VAL A 1 91 ? 6.363 1.340 4.687 1.00 95.38 91 VAL A N 1
ATOM 666 C CA . VAL A 1 91 ? 5.296 1.683 3.731 1.00 95.38 91 VAL A CA 1
ATOM 667 C C . VAL A 1 91 ? 4.080 2.261 4.454 1.00 95.38 91 VAL A C 1
ATOM 669 O O . VAL A 1 91 ? 3.553 3.297 4.043 1.00 95.38 91 VAL A O 1
ATOM 672 N N . GLU A 1 92 ? 3.627 1.613 5.530 1.00 94.50 92 GLU A N 1
ATOM 673 C CA . GLU A 1 92 ? 2.500 2.095 6.325 1.00 94.50 92 GLU A CA 1
ATOM 674 C C . GLU A 1 92 ? 2.746 3.497 6.876 1.00 94.50 92 GLU A C 1
ATOM 676 O O . GLU A 1 92 ? 1.875 4.359 6.760 1.00 94.50 92 GLU A O 1
ATOM 681 N N . GLU A 1 93 ? 3.907 3.724 7.489 1.00 94.31 93 GLU A N 1
ATOM 682 C CA . GLU A 1 93 ? 4.273 5.013 8.073 1.00 94.31 93 GLU A CA 1
ATOM 683 C C . GLU A 1 93 ? 4.298 6.115 7.017 1.00 94.31 93 GLU A C 1
ATOM 685 O O . GLU A 1 93 ? 3.745 7.193 7.238 1.00 94.31 93 GLU A O 1
ATOM 690 N N . LYS A 1 94 ? 4.880 5.840 5.845 1.00 95.50 94 LYS A N 1
ATOM 691 C CA . LYS A 1 94 ? 4.962 6.816 4.755 1.00 95.50 94 LYS A CA 1
ATOM 692 C C . LYS A 1 94 ? 3.601 7.149 4.163 1.00 95.50 94 LYS A C 1
ATOM 694 O O . LYS A 1 94 ? 3.312 8.323 3.952 1.00 95.50 94 LYS A O 1
ATOM 699 N N . ILE A 1 95 ? 2.737 6.153 3.960 1.00 93.75 95 ILE A N 1
ATOM 700 C CA . ILE A 1 95 ? 1.370 6.417 3.501 1.00 93.75 95 ILE A CA 1
ATOM 701 C C . ILE A 1 95 ? 0.577 7.176 4.575 1.00 93.75 95 ILE A C 1
ATOM 703 O O . ILE A 1 95 ? -0.145 8.112 4.249 1.00 93.75 95 ILE A O 1
ATOM 707 N N . LYS A 1 96 ? 0.719 6.827 5.859 1.00 92.00 96 LYS A N 1
ATOM 708 C CA . LYS A 1 96 ? 0.045 7.541 6.959 1.00 92.00 96 LYS A CA 1
ATOM 709 C C . LYS A 1 96 ? 0.519 8.987 7.106 1.00 92.00 96 LYS A C 1
ATOM 711 O O . LYS A 1 96 ? -0.278 9.825 7.500 1.00 92.00 96 LYS A O 1
ATOM 716 N N . ALA A 1 97 ? 1.775 9.290 6.781 1.00 91.31 97 ALA A N 1
ATOM 717 C CA . ALA A 1 97 ? 2.315 10.648 6.848 1.00 91.31 97 ALA A CA 1
ATOM 718 C C . ALA A 1 97 ? 1.717 11.611 5.803 1.00 91.31 97 ALA A C 1
ATOM 720 O O . ALA A 1 97 ? 1.852 12.823 5.958 1.00 91.31 97 ALA A O 1
ATOM 721 N N . VAL A 1 98 ? 1.069 11.088 4.754 1.00 87.62 98 VAL A N 1
ATOM 722 C CA . VAL A 1 98 ? 0.417 11.880 3.694 1.00 87.62 98 VAL A CA 1
ATOM 723 C C . VAL A 1 98 ? -1.118 11.864 3.776 1.00 87.62 98 VAL A C 1
ATOM 725 O O . VAL A 1 98 ? -1.784 12.357 2.863 1.00 87.62 98 VAL A O 1
ATOM 728 N N . LEU A 1 99 ? -1.680 11.279 4.841 1.00 85.00 99 LEU A N 1
ATOM 729 C CA . LEU A 1 99 ? -3.117 11.250 5.148 1.00 85.00 99 LEU A CA 1
ATOM 730 C C . LEU A 1 99 ? -3.523 12.400 6.073 1.00 85.00 99 LEU A C 1
ATOM 732 O O . LEU A 1 99 ? -4.644 12.916 5.856 1.00 85.00 99 LEU A O 1
#

InterPro domains:
  IPR002645 STAS domain [PF13466] (4-79)
  IPR002645 STAS domain [PS50801] (1-98)
  IPR036513 STAS domain superfamily [G3DSA:3.30.750.24] (2-98)
  IPR036513 STAS domain superfamily [SSF52091] (4-70)

Foldseek 3Di:
DCPPAEAEPVCVVVVLVVLLVCLQVLEEAEAEQVSHPYHAPNSVVSVLVSLVCVVVVSHHYFYFDFHDPNRQVRCCVVVLDPDGDGTRVVVSVSSVVVD

Sequence (99 aa):
MTDTGNLTIDRVQSAKTAFLEVLSAKRSLELDITACEEIDLSGLQLLVSLLRSSLSGSGKVSFRGAPTEAFNAVLLTAGVIESPCRTAEEVEEKIKAVL

Secondary structure (DSSP, 8-state):
----S-B-HHHHHHHHHHHHHHHHTT-EEEEESTT---B-HHHHHHHHHHHHHHH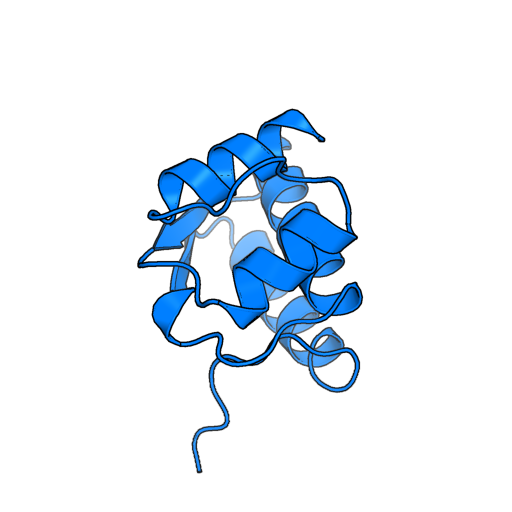TTSSEEEEES---HHHHHHHHHTTS-SS---SHHHHHHHHHTT-